Protein AF-R2QFL6-F1 (afdb_monomer_lite)

Radius of gyration: 24.76 Å; chains: 1; bounding box: 66×31×47 Å

pLDDT: mean 70.17, std 22.43, range [35.88, 96.56]

Structure (mmCIF, N/CA/C/O backbone):
data_AF-R2QFL6-F1
#
_entry.id   AF-R2QFL6-F1
#
loop_
_atom_site.group_PDB
_atom_site.id
_atom_site.type_symbol
_atom_site.label_atom_id
_atom_site.label_alt_id
_atom_site.label_comp_id
_atom_site.label_asym_id
_atom_site.label_entity_id
_atom_site.label_seq_id
_atom_site.pdbx_PDB_ins_code
_atom_site.Cartn_x
_atom_site.Cartn_y
_atom_site.Cartn_z
_atom_site.occupancy
_atom_site.B_iso_or_equiv
_atom_site.auth_seq_id
_atom_site.auth_comp_id
_atom_site.auth_asym_id
_atom_site.auth_atom_id
_atom_site.pdbx_PDB_model_num
ATOM 1 N N . MET A 1 1 ? -48.589 -0.051 27.372 1.00 37.81 1 MET A N 1
ATOM 2 C CA . MET A 1 1 ? -49.138 -1.412 27.566 1.00 37.81 1 MET A CA 1
ATOM 3 C C . MET A 1 1 ? -49.674 -1.861 26.213 1.00 37.81 1 MET A C 1
ATOM 5 O O . MET A 1 1 ? -50.401 -1.051 25.654 1.00 37.81 1 MET A O 1
ATOM 9 N N . GLY A 1 2 ? -49.384 -3.031 25.628 1.00 37.78 2 GLY A N 1
ATOM 10 C CA . GLY A 1 2 ? -48.258 -3.995 25.749 1.00 37.78 2 GLY A CA 1
ATOM 11 C C . GLY A 1 2 ? -47.450 -4.004 24.422 1.00 37.78 2 GLY A C 1
ATOM 12 O O . GLY A 1 2 ? -47.737 -3.151 23.591 1.00 37.78 2 GLY A O 1
ATOM 13 N N . GLN A 1 3 ? -46.341 -4.732 24.206 1.00 39.25 3 GLN A N 1
ATOM 14 C CA . GLN A 1 3 ? -46.193 -6.212 24.118 1.00 39.25 3 GLN A CA 1
ATOM 15 C C . GLN A 1 3 ? -47.078 -6.789 22.978 1.00 39.25 3 GLN A C 1
ATOM 17 O O . GLN A 1 3 ? -48.189 -6.298 22.801 1.00 39.25 3 GLN A O 1
ATOM 22 N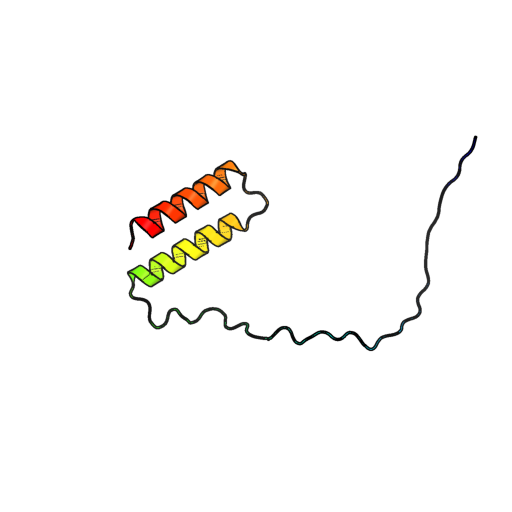 N . GLU A 1 4 ? -46.656 -7.695 22.081 1.00 44.72 4 GLU A N 1
ATOM 23 C CA . GLU A 1 4 ? -45.560 -8.696 22.030 1.00 44.72 4 GLU A CA 1
ATOM 24 C C . GLU A 1 4 ? -45.271 -9.104 20.541 1.00 44.72 4 GLU A C 1
ATOM 26 O O . GLU A 1 4 ? -46.156 -8.965 19.701 1.00 44.72 4 GLU A O 1
ATOM 31 N N . SER A 1 5 ? -44.008 -9.259 20.099 1.00 46.50 5 SER A N 1
ATOM 32 C CA . SER A 1 5 ? -43.214 -10.505 19.858 1.00 46.50 5 SER A CA 1
ATOM 33 C C . SER A 1 5 ? -43.548 -11.367 18.616 1.00 46.50 5 SER A C 1
ATOM 35 O O . SER A 1 5 ? -44.690 -11.763 18.452 1.00 46.50 5 SER A O 1
ATOM 37 N N . GLU A 1 6 ? -42.499 -11.649 17.811 1.00 47.66 6 GLU A N 1
ATOM 38 C CA . GLU A 1 6 ? -42.052 -12.929 17.168 1.00 47.66 6 GLU A CA 1
ATOM 39 C C . GLU A 1 6 ? -43.093 -13.914 16.530 1.00 47.66 6 GLU A C 1
ATOM 41 O O . GLU A 1 6 ? -44.242 -13.969 16.932 1.00 47.66 6 GLU A O 1
ATOM 46 N N . THR A 1 7 ? -42.824 -14.743 15.500 1.00 35.88 7 THR A N 1
ATOM 47 C CA . THR A 1 7 ? -41.573 -15.381 15.019 1.00 35.88 7 THR A CA 1
ATOM 48 C C . THR A 1 7 ? -41.685 -15.881 13.546 1.00 35.88 7 THR A C 1
ATOM 50 O O . THR A 1 7 ? -42.743 -16.334 13.132 1.00 35.88 7 THR A O 1
ATOM 53 N N . GLU A 1 8 ? -40.564 -15.859 12.809 1.00 39.72 8 GLU A N 1
ATOM 54 C CA . GLU A 1 8 ? -40.005 -16.888 11.879 1.00 39.72 8 GLU A CA 1
ATOM 55 C C . GLU A 1 8 ? -40.738 -17.637 10.714 1.00 39.72 8 GLU A C 1
ATOM 57 O O . GLU A 1 8 ? -41.854 -18.127 10.819 1.00 39.72 8 GLU A O 1
ATOM 62 N N . GLN A 1 9 ? -39.910 -17.892 9.672 1.00 39.38 9 GLN A N 1
ATOM 63 C CA . GLN A 1 9 ? -39.866 -19.015 8.694 1.00 39.38 9 GLN A CA 1
ATOM 64 C C . GLN A 1 9 ? -40.805 -19.059 7.442 1.00 39.38 9 GLN A C 1
ATOM 66 O O . GLN A 1 9 ? -41.888 -19.627 7.477 1.00 39.38 9 GLN A O 1
ATOM 71 N N . GLU A 1 10 ? -40.249 -18.610 6.290 1.00 37.41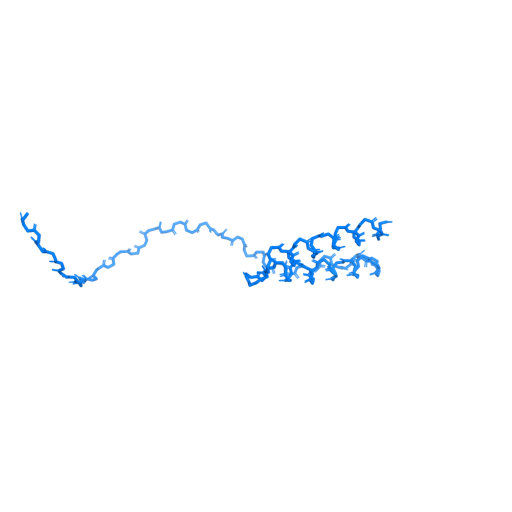 10 GLU A N 1
ATOM 72 C CA . GLU A 1 10 ? -40.286 -19.230 4.921 1.00 37.41 10 GLU A CA 1
ATOM 73 C C . GLU A 1 10 ? -41.665 -19.440 4.188 1.00 37.41 10 GLU A C 1
ATOM 75 O O . GLU A 1 10 ? -42.661 -18.866 4.615 1.00 37.41 10 GLU A O 1
ATOM 80 N N . VAL A 1 11 ? -41.861 -20.081 3.006 1.00 39.91 11 VAL A N 1
ATOM 81 C CA . VAL A 1 11 ? -41.087 -21.052 2.171 1.00 39.91 11 VAL A CA 1
ATOM 82 C C . VAL A 1 11 ? -41.040 -20.716 0.650 1.00 39.91 11 VAL A C 1
ATOM 84 O O . VAL A 1 11 ? -42.080 -20.463 0.039 1.00 39.91 11 VAL A O 1
ATOM 87 N N . ALA A 1 12 ? -39.848 -20.827 0.035 1.00 42.34 12 ALA A N 1
ATOM 88 C CA . ALA A 1 12 ? -39.479 -20.893 -1.401 1.00 42.34 12 ALA A CA 1
ATOM 89 C C . ALA A 1 12 ? -40.563 -20.878 -2.515 1.00 42.34 12 ALA A C 1
ATOM 91 O O . ALA A 1 12 ? -41.356 -21.817 -2.610 1.00 42.34 12 ALA A O 1
ATOM 92 N N . LYS A 1 13 ? -40.411 -19.967 -3.509 1.00 46.09 13 LYS A N 1
ATOM 93 C CA . LYS A 1 13 ? -40.554 -20.223 -4.976 1.00 46.09 13 LYS A CA 1
ATOM 94 C C . LYS A 1 13 ? -39.650 -19.286 -5.803 1.00 46.09 13 LYS A C 1
ATOM 96 O O . LYS A 1 13 ? -39.721 -18.072 -5.646 1.00 46.09 13 LYS A O 1
ATOM 101 N N . SER A 1 14 ? -38.836 -19.840 -6.704 1.00 44.78 14 SER A N 1
ATOM 102 C CA . SER A 1 14 ? -37.921 -19.085 -7.581 1.00 44.78 14 SER A CA 1
ATOM 103 C C . SER A 1 14 ? -38.650 -18.284 -8.669 1.00 44.78 14 SER A C 1
ATOM 105 O O . SER A 1 14 ? -39.669 -18.740 -9.190 1.00 44.78 14 SER A O 1
ATOM 107 N N . PRO A 1 15 ? -38.060 -17.160 -9.105 1.00 44.31 15 PRO A N 1
ATOM 108 C CA . PRO A 1 15 ? -37.777 -17.010 -10.534 1.00 44.31 15 PRO A CA 1
ATOM 109 C C . PRO A 1 15 ? -36.331 -16.547 -10.793 1.00 44.31 15 PRO A C 1
ATOM 111 O O . PRO A 1 15 ? -35.843 -15.601 -10.178 1.00 44.31 15 PRO A O 1
ATOM 114 N N . ILE A 1 16 ? -35.653 -17.223 -11.722 1.00 51.09 16 ILE A N 1
ATOM 115 C CA . ILE A 1 16 ? -34.373 -16.787 -12.306 1.00 51.09 16 ILE A CA 1
ATOM 116 C C . ILE A 1 16 ? -34.698 -16.037 -13.615 1.00 51.09 16 ILE A C 1
ATOM 118 O O . ILE A 1 16 ? -35.807 -16.166 -14.123 1.00 51.09 16 ILE A O 1
ATOM 122 N N . GLU A 1 17 ? -33.722 -15.297 -14.154 1.00 43.03 17 GLU A N 1
ATOM 123 C CA . GLU A 1 17 ? -33.773 -14.501 -15.397 1.00 43.03 17 GLU A CA 1
ATOM 124 C C . GLU A 1 17 ? -34.499 -13.148 -15.214 1.00 43.03 17 GLU A C 1
ATOM 126 O O . GLU A 1 17 ? -35.717 -13.044 -15.245 1.00 43.03 17 GLU A O 1
ATOM 131 N N . ASN A 1 18 ? -33.803 -12.027 -15.009 1.00 46.84 18 ASN A N 1
ATOM 132 C CA . ASN A 1 18 ? -32.742 -11.566 -15.902 1.00 46.84 18 ASN A CA 1
ATOM 133 C C . ASN A 1 18 ? -31.723 -10.665 -15.170 1.00 46.84 18 ASN A C 1
ATOM 135 O O . ASN A 1 18 ? -31.736 -9.438 -15.302 1.00 46.84 18 ASN A O 1
ATOM 139 N N . THR A 1 19 ? -30.828 -11.264 -14.377 1.00 45.16 19 THR A N 1
ATOM 140 C CA . THR A 1 19 ? -29.677 -10.540 -13.821 1.00 45.16 19 THR A CA 1
ATOM 141 C C . THR A 1 19 ? -28.732 -10.186 -14.962 1.00 45.16 19 THR A C 1
ATOM 143 O O . THR A 1 19 ? -27.952 -11.024 -15.410 1.00 45.16 19 THR A O 1
ATOM 146 N N . GLN A 1 20 ? -28.767 -8.928 -1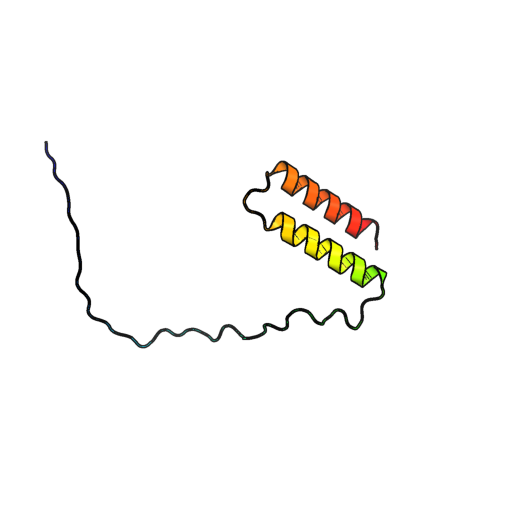5.405 1.00 48.41 20 GLN A N 1
ATOM 147 C CA . GLN A 1 20 ? -27.726 -8.355 -16.253 1.00 48.41 20 GLN A CA 1
ATOM 148 C C . GLN A 1 20 ? -26.446 -8.180 -15.422 1.00 48.41 20 GLN A C 1
ATOM 150 O O . GLN A 1 20 ? -26.064 -7.074 -15.042 1.00 48.41 20 GLN A O 1
ATOM 155 N N . VAL A 1 21 ? -25.775 -9.299 -15.134 1.00 46.84 21 VAL A N 1
ATOM 156 C CA . VAL A 1 21 ? -24.345 -9.294 -14.842 1.00 46.84 21 VAL A CA 1
ATOM 157 C C . VAL A 1 21 ? -23.662 -8.787 -16.103 1.00 46.84 21 VAL A C 1
ATOM 159 O O . VAL A 1 21 ? -23.462 -9.525 -17.066 1.00 46.84 21 VAL A O 1
ATOM 162 N N . ALA A 1 22 ? -23.339 -7.493 -16.110 1.00 50.16 22 ALA A N 1
ATOM 163 C CA . ALA A 1 22 ? -22.335 -6.982 -17.024 1.00 50.16 22 ALA A CA 1
ATOM 164 C C . ALA A 1 22 ? -21.101 -7.888 -16.887 1.00 50.16 22 ALA A C 1
ATOM 166 O O . ALA A 1 22 ? -20.734 -8.211 -15.750 1.00 50.16 22 ALA A O 1
ATOM 167 N N . PRO A 1 23 ? -20.476 -8.330 -17.992 1.00 49.78 23 PRO A N 1
ATOM 168 C CA . PRO A 1 23 ? -19.255 -9.102 -17.891 1.00 49.78 23 PRO A CA 1
ATOM 169 C C . PRO A 1 23 ? -18.226 -8.229 -17.177 1.00 49.78 23 PRO A C 1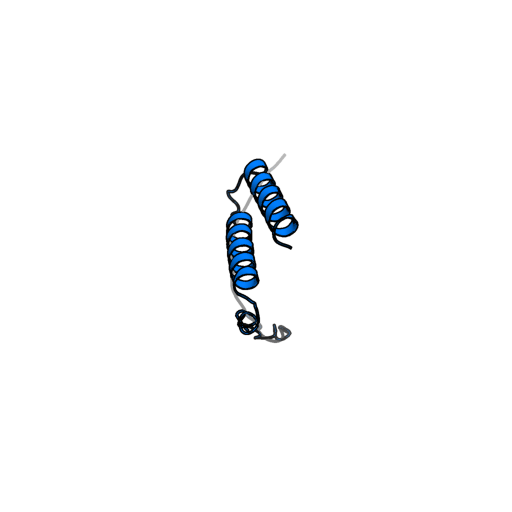
ATOM 171 O O . PRO A 1 23 ? -17.732 -7.251 -17.740 1.00 49.78 23 PRO A O 1
ATOM 174 N N . VAL A 1 24 ? -17.917 -8.581 -15.925 1.00 55.53 24 VAL A N 1
ATOM 175 C CA . VAL A 1 24 ? -16.653 -8.187 -15.309 1.00 55.53 24 VAL A CA 1
ATOM 176 C C . VAL A 1 24 ? -15.602 -8.683 -16.294 1.00 55.53 24 VAL A C 1
ATOM 178 O O . VAL A 1 24 ? -15.572 -9.891 -16.544 1.00 55.53 24 VAL A O 1
ATOM 181 N N . PRO A 1 25 ? -14.818 -7.799 -16.936 1.00 52.09 25 PRO A N 1
ATOM 182 C CA . PRO A 1 25 ? -13.836 -8.260 -17.893 1.00 52.09 25 PRO A CA 1
ATOM 183 C C . PRO A 1 25 ? -12.891 -9.198 -17.152 1.00 52.09 25 PRO A C 1
ATOM 185 O O . PRO A 1 25 ? -12.275 -8.808 -16.159 1.00 52.09 25 PRO A O 1
ATOM 188 N N . GLU A 1 26 ? -12.796 -10.433 -17.643 1.00 54.81 26 GLU A N 1
ATOM 189 C CA . GLU A 1 26 ? -11.828 -11.441 -17.213 1.00 54.81 26 GLU A CA 1
ATOM 190 C C . GLU A 1 26 ? -10.432 -11.020 -17.694 1.00 54.81 26 GLU A C 1
ATOM 192 O O . GLU A 1 26 ? -9.773 -11.667 -18.498 1.00 54.81 26 GLU A O 1
ATOM 197 N N . ASN A 1 27 ? -9.984 -9.864 -17.212 1.00 51.47 27 ASN A N 1
ATOM 198 C CA . ASN A 1 27 ? -8.615 -9.411 -17.303 1.00 51.47 27 ASN A CA 1
ATOM 199 C C . ASN A 1 27 ? -7.962 -9.669 -15.946 1.00 51.47 27 ASN A C 1
ATOM 201 O O . ASN A 1 27 ? -7.543 -8.763 -15.230 1.00 51.47 27 ASN A O 1
ATOM 205 N N . VAL A 1 28 ? -7.860 -10.955 -15.607 1.00 53.06 28 VAL A N 1
ATOM 206 C CA . VAL A 1 28 ? -6.847 -11.429 -14.660 1.00 53.06 28 VAL A CA 1
ATOM 207 C C . VAL A 1 28 ? -5.517 -11.547 -15.418 1.00 53.06 28 VAL A C 1
ATOM 209 O O . VAL A 1 28 ? -4.834 -12.568 -15.365 1.00 53.06 28 VAL A O 1
ATOM 212 N N . GLU A 1 29 ? -5.124 -10.483 -16.132 1.00 49.66 29 GLU A N 1
ATOM 213 C CA . GLU A 1 29 ? -3.721 -10.289 -16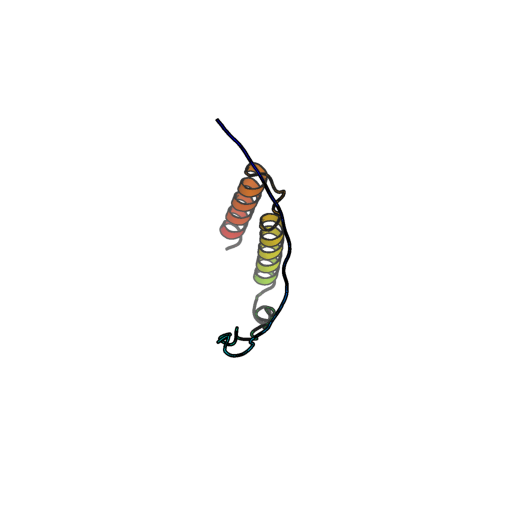.482 1.00 49.66 29 GLU A CA 1
ATOM 214 C C . GLU A 1 29 ? -3.000 -9.954 -15.181 1.00 49.66 29 GLU A C 1
ATOM 216 O O . GLU A 1 29 ? -2.879 -8.801 -14.760 1.00 49.66 29 GLU A O 1
ATOM 221 N N . ALA A 1 30 ? -2.556 -11.011 -14.505 1.00 53.81 30 ALA A N 1
ATOM 222 C CA . ALA A 1 30 ? -1.778 -10.953 -13.284 1.00 53.81 30 ALA A CA 1
ATOM 223 C C . ALA A 1 30 ? -0.367 -10.396 -13.557 1.00 53.81 30 ALA A C 1
ATOM 225 O O . ALA A 1 30 ? 0.631 -11.095 -13.430 1.00 53.81 30 ALA A O 1
ATOM 226 N N . ALA A 1 31 ? -0.300 -9.105 -13.885 1.00 54.22 31 ALA A N 1
ATOM 227 C CA . ALA A 1 31 ? 0.862 -8.234 -13.766 1.00 54.22 31 ALA A CA 1
ATOM 228 C C . ALA A 1 31 ? 2.196 -8.780 -14.327 1.00 54.22 31 ALA A C 1
ATOM 230 O O . ALA A 1 31 ? 3.216 -8.710 -13.638 1.00 54.22 31 ALA A O 1
ATOM 231 N N . ASP A 1 32 ? 2.230 -9.211 -15.595 1.00 47.19 32 ASP A N 1
ATOM 232 C CA . ASP A 1 32 ? 3.494 -9.511 -16.303 1.00 47.19 32 ASP A CA 1
ATOM 233 C C . ASP A 1 32 ? 4.157 -8.261 -16.936 1.00 47.19 32 ASP A C 1
ATOM 235 O O . ASP A 1 32 ? 5.040 -8.327 -17.787 1.00 47.19 32 ASP A O 1
ATOM 239 N N . THR A 1 33 ? 3.806 -7.061 -16.464 1.00 54.19 33 THR A N 1
ATOM 240 C CA . THR A 1 33 ? 4.427 -5.792 -16.896 1.00 54.19 33 THR A CA 1
ATOM 241 C C . THR A 1 33 ? 5.867 -5.600 -16.388 1.00 54.19 33 THR A C 1
ATOM 243 O O . THR A 1 33 ? 6.477 -4.554 -16.607 1.00 54.19 33 THR A O 1
ATOM 246 N N . VAL A 1 34 ? 6.454 -6.610 -15.736 1.00 58.09 34 VAL A N 1
ATOM 247 C CA . VAL A 1 34 ? 7.826 -6.584 -15.194 1.00 58.09 34 VAL A CA 1
ATOM 248 C C . VAL A 1 34 ? 8.887 -6.919 -16.262 1.00 58.09 34 VAL A C 1
ATOM 250 O O . VAL A 1 34 ? 10.080 -6.805 -15.994 1.00 58.09 34 VAL A O 1
ATOM 253 N N . SER A 1 35 ? 8.489 -7.243 -17.499 1.00 49.78 35 SER A N 1
ATOM 254 C CA . SER A 1 35 ? 9.407 -7.607 -18.599 1.00 49.78 35 SER A CA 1
ATOM 255 C C . SER A 1 35 ? 10.268 -6.446 -19.160 1.00 49.78 35 SER A C 1
ATOM 257 O O . SER A 1 35 ? 11.081 -6.645 -20.058 1.00 49.78 35 SER A O 1
ATOM 259 N N . GLY A 1 36 ? 10.132 -5.223 -18.625 1.00 53.72 36 GLY A N 1
ATOM 260 C CA . GLY A 1 36 ? 10.927 -4.048 -19.030 1.00 53.72 36 GLY A CA 1
ATOM 261 C C . GLY A 1 36 ? 11.534 -3.225 -17.886 1.00 53.72 36 GLY A C 1
ATOM 262 O O . GLY A 1 36 ? 12.162 -2.199 -18.140 1.00 53.72 36 GLY A O 1
ATOM 263 N N . ALA A 1 37 ? 11.352 -3.631 -16.626 1.00 57.16 37 ALA A N 1
ATOM 264 C CA . ALA A 1 37 ? 11.887 -2.891 -15.486 1.00 57.16 37 ALA A CA 1
ATOM 265 C C . ALA A 1 37 ? 13.348 -3.286 -15.208 1.00 57.16 37 ALA A C 1
ATOM 267 O O . ALA A 1 37 ? 13.623 -4.432 -14.846 1.00 57.16 37 ALA A O 1
ATOM 268 N N . SER A 1 38 ? 14.275 -2.325 -15.297 1.00 68.56 38 SER A N 1
ATOM 269 C CA . SER A 1 38 ? 15.644 -2.458 -14.767 1.00 68.56 38 SER A CA 1
ATOM 270 C C . SER A 1 38 ? 15.621 -2.975 -13.323 1.00 68.56 38 SER A C 1
ATOM 272 O O . SER A 1 38 ? 14.664 -2.695 -12.601 1.00 68.56 38 SER A O 1
ATOM 274 N N . THR A 1 39 ? 16.677 -3.658 -12.862 1.00 72.19 39 THR A N 1
ATOM 275 C CA . THR A 1 39 ? 16.737 -4.318 -11.536 1.00 72.19 39 THR A CA 1
ATOM 276 C C . THR A 1 39 ? 16.165 -3.461 -10.397 1.00 72.19 39 THR A C 1
ATOM 278 O O . THR A 1 39 ? 15.240 -3.900 -9.716 1.00 72.19 39 THR A O 1
ATOM 281 N N . ASN A 1 40 ? 16.583 -2.192 -10.301 1.00 77.31 40 ASN A N 1
ATOM 282 C CA . ASN A 1 40 ? 16.087 -1.239 -9.299 1.00 77.31 40 ASN A CA 1
ATOM 283 C C . ASN A 1 40 ? 14.558 -0.999 -9.368 1.00 77.31 40 ASN A C 1
ATOM 285 O O . ASN A 1 40 ? 13.879 -0.879 -8.352 1.00 77.31 40 ASN A O 1
ATOM 289 N N . GLY A 1 41 ? 13.981 -0.964 -10.573 1.00 81.44 41 GLY A N 1
ATOM 290 C CA . GLY A 1 41 ? 12.534 -0.853 -10.780 1.00 81.44 41 GLY A CA 1
ATOM 291 C C . GLY A 1 41 ? 11.774 -2.113 -10.357 1.00 81.44 41 GLY A C 1
ATOM 292 O O . GLY A 1 41 ? 10.677 -2.009 -9.806 1.00 81.44 41 GLY A O 1
ATOM 293 N N . ARG A 1 42 ? 12.369 -3.299 -10.544 1.00 86.44 42 ARG A N 1
ATOM 294 C CA . ARG A 1 42 ? 11.803 -4.576 -10.079 1.00 86.44 42 ARG A CA 1
ATOM 295 C C . ARG A 1 42 ? 11.807 -4.669 -8.552 1.00 86.44 42 ARG A C 1
ATOM 297 O O . ARG A 1 42 ? 10.784 -5.027 -7.973 1.00 86.44 42 ARG A O 1
ATOM 304 N N . GLU A 1 43 ? 12.904 -4.279 -7.906 1.00 87.06 43 GLU A N 1
ATOM 305 C CA . GLU A 1 43 ? 13.014 -4.205 -6.441 1.00 87.06 43 GLU A CA 1
ATOM 306 C C . GLU A 1 43 ? 12.027 -3.185 -5.852 1.00 87.06 43 GLU A C 1
ATOM 308 O O . GLU A 1 43 ? 11.268 -3.506 -4.932 1.00 87.06 43 GLU A O 1
ATOM 313 N N . ARG A 1 44 ? 11.931 -1.988 -6.453 1.00 87.19 44 ARG A N 1
ATOM 314 C CA . ARG A 1 44 ? 10.947 -0.968 -6.055 1.00 87.19 44 ARG A CA 1
ATOM 315 C C . ARG A 1 44 ? 9.505 -1.452 -6.236 1.00 87.19 44 ARG A C 1
ATOM 317 O O . ARG A 1 44 ? 8.639 -1.101 -5.434 1.00 87.19 44 ARG A O 1
ATOM 324 N N . GLY A 1 45 ? 9.234 -2.264 -7.258 1.00 89.44 45 GLY A N 1
ATOM 325 C CA . GLY A 1 45 ? 7.943 -2.924 -7.465 1.00 89.44 45 GLY A CA 1
ATOM 326 C C . GLY A 1 45 ? 7.616 -3.942 -6.369 1.00 89.44 45 GLY A C 1
ATOM 327 O O . GLY A 1 45 ? 6.524 -3.896 -5.803 1.00 89.44 45 GLY A O 1
ATOM 328 N N . GLN A 1 46 ? 8.571 -4.810 -6.016 1.00 91.69 46 GLN A N 1
ATOM 329 C CA . GLN A 1 46 ? 8.408 -5.805 -4.950 1.00 91.69 46 GLN A CA 1
ATOM 330 C C . GLN A 1 46 ? 8.139 -5.150 -3.591 1.00 91.69 46 GLN A C 1
ATOM 332 O O . GLN A 1 46 ? 7.146 -5.487 -2.951 1.00 91.69 46 GLN A O 1
ATOM 337 N N . LYS A 1 47 ? 8.935 -4.149 -3.187 1.00 91.44 47 LYS A N 1
ATOM 338 C CA . LYS A 1 47 ? 8.709 -3.433 -1.919 1.00 91.44 47 LYS A CA 1
ATOM 339 C C . LYS A 1 47 ? 7.364 -2.700 -1.878 1.00 91.44 47 LYS A C 1
ATOM 341 O O . LYS A 1 47 ? 6.665 -2.746 -0.871 1.00 91.44 47 LYS A O 1
ATOM 346 N N . ASN A 1 48 ? 6.930 -2.098 -2.990 1.00 91.31 48 ASN A N 1
ATOM 347 C CA . ASN A 1 48 ? 5.591 -1.502 -3.068 1.00 91.31 48 ASN A CA 1
ATOM 348 C C . ASN A 1 48 ? 4.448 -2.525 -2.952 1.00 91.31 48 ASN A C 1
ATOM 350 O O . ASN A 1 48 ? 3.402 -2.165 -2.408 1.00 91.31 48 ASN A O 1
ATOM 354 N N . ARG A 1 49 ? 4.626 -3.762 -3.441 1.00 93.19 49 ARG A N 1
ATOM 355 C CA . ARG A 1 49 ? 3.661 -4.856 -3.243 1.00 93.19 49 ARG A CA 1
ATOM 356 C C . ARG A 1 49 ? 3.624 -5.286 -1.773 1.00 93.19 49 ARG A C 1
ATOM 358 O O . ARG A 1 49 ? 2.553 -5.232 -1.184 1.00 93.19 49 ARG A O 1
ATOM 365 N N . GLU A 1 50 ? 4.781 -5.549 -1.172 1.00 94.69 50 GLU A N 1
ATOM 366 C CA . GLU A 1 50 ? 4.918 -5.974 0.231 1.00 94.69 50 GLU A CA 1
ATOM 367 C C . GLU A 1 50 ? 4.270 -4.980 1.218 1.00 94.69 50 GLU A C 1
ATOM 369 O O . GLU A 1 50 ? 3.551 -5.379 2.135 1.00 94.69 50 GLU A O 1
ATOM 374 N N . TRP A 1 51 ? 4.447 -3.667 1.016 1.00 94.88 51 TRP A N 1
ATOM 375 C CA . TRP A 1 51 ? 3.742 -2.659 1.820 1.00 94.88 51 TRP A CA 1
ATOM 376 C C . TRP A 1 51 ? 2.240 -2.585 1.520 1.00 94.88 51 TRP A C 1
ATOM 378 O O . TRP A 1 51 ? 1.464 -2.287 2.422 1.00 94.88 51 TRP A O 1
ATOM 388 N N . ASN A 1 52 ? 1.794 -2.822 0.281 1.00 93.44 52 ASN A N 1
ATOM 389 C CA . ASN A 1 52 ? 0.357 -2.871 -0.024 1.00 93.44 52 ASN A CA 1
ATOM 390 C C . ASN A 1 52 ? -0.325 -4.069 0.649 1.00 93.44 52 ASN A C 1
ATOM 392 O O . ASN A 1 52 ? -1.453 -3.925 1.105 1.00 93.44 52 ASN A O 1
ATOM 396 N N . GLU A 1 53 ? 0.352 -5.216 0.727 1.00 95.38 53 GLU A N 1
ATOM 397 C CA . GLU A 1 53 ? -0.142 -6.415 1.412 1.00 95.38 53 GLU A CA 1
ATOM 398 C C . GLU A 1 53 ? -0.301 -6.154 2.917 1.00 95.38 53 GLU A C 1
ATOM 400 O O . GLU A 1 53 ? -1.380 -6.377 3.458 1.00 95.38 53 GLU A O 1
ATOM 405 N N . GLN A 1 54 ? 0.702 -5.549 3.567 1.00 94.06 54 GLN A N 1
ATOM 406 C CA . GLN A 1 54 ? 0.603 -5.126 4.974 1.00 94.06 54 GLN A CA 1
ATOM 407 C C . GLN A 1 54 ? -0.506 -4.082 5.202 1.00 94.06 54 GLN A C 1
ATOM 409 O O . GLN A 1 54 ? -1.267 -4.172 6.160 1.00 94.06 54 GLN A O 1
ATOM 414 N N . LEU A 1 55 ? -0.656 -3.102 4.302 1.00 94.12 55 LEU A N 1
ATOM 415 C CA . LEU A 1 55 ? -1.755 -2.127 4.357 1.00 94.12 55 LEU A CA 1
ATOM 416 C C . LEU A 1 55 ? -3.129 -2.749 4.040 1.00 94.12 55 LEU A C 1
ATOM 418 O O . LEU A 1 55 ? -4.155 -2.111 4.295 1.00 94.12 55 LEU A O 1
ATOM 422 N N . GLY A 1 56 ? -3.172 -3.966 3.501 1.00 93.00 56 GLY A N 1
ATOM 423 C CA . GLY A 1 56 ? -4.389 -4.751 3.322 1.00 93.00 56 GLY A CA 1
ATOM 424 C C . GLY A 1 56 ? -4.896 -5.398 4.612 1.00 93.00 56 GLY A C 1
ATOM 425 O O . GLY A 1 56 ? -6.076 -5.729 4.679 1.00 93.00 56 GLY A O 1
ATOM 426 N N . ASP A 1 57 ? -4.052 -5.539 5.642 1.00 94.62 57 ASP A N 1
ATOM 427 C CA . ASP A 1 57 ? -4.433 -6.188 6.899 1.00 94.62 57 ASP A CA 1
ATOM 428 C C . ASP A 1 57 ? -5.458 -5.330 7.682 1.00 94.62 57 ASP A C 1
ATOM 430 O O . ASP A 1 57 ? -5.173 -4.167 8.013 1.00 94.62 57 ASP A O 1
ATOM 434 N N . PRO A 1 58 ? -6.663 -5.859 7.983 1.00 92.19 58 PRO A N 1
ATOM 435 C CA . PRO A 1 58 ? -7.668 -5.157 8.780 1.00 92.19 58 PRO A CA 1
ATOM 436 C C . PRO A 1 58 ? -7.310 -5.059 10.272 1.00 92.19 58 PRO A C 1
ATOM 438 O O . PRO A 1 58 ? -7.905 -4.240 10.969 1.00 92.19 58 PRO A O 1
ATOM 441 N N . ASN A 1 59 ? -6.362 -5.861 10.767 1.00 95.38 59 ASN A N 1
ATOM 442 C CA . ASN A 1 59 ? -5.911 -5.844 12.163 1.00 95.38 59 ASN A CA 1
ATOM 443 C C . ASN A 1 59 ? -4.818 -4.796 12.421 1.00 95.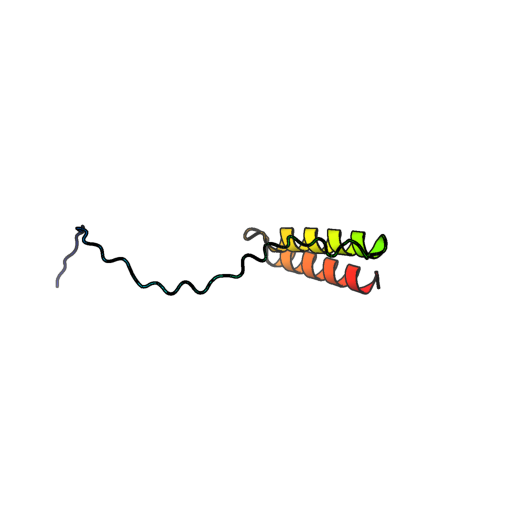38 59 ASN A C 1
ATOM 445 O O . ASN A 1 59 ? -4.511 -4.508 13.577 1.00 95.38 59 ASN A O 1
ATOM 449 N N . LEU A 1 60 ? -4.230 -4.234 11.360 1.00 93.69 60 LEU A N 1
ATOM 450 C CA . LEU A 1 60 ? -3.143 -3.266 11.458 1.00 93.69 60 LEU A CA 1
ATOM 451 C C . LEU A 1 60 ? -3.622 -1.984 12.153 1.00 93.69 60 LEU A C 1
ATOM 453 O O . LEU A 1 60 ? -4.582 -1.349 11.696 1.00 93.69 60 LEU A O 1
ATOM 457 N N . THR A 1 61 ? -2.941 -1.561 13.221 1.00 95.19 61 THR A N 1
ATOM 458 C CA . THR A 1 61 ? -3.340 -0.346 13.945 1.00 95.19 61 THR A CA 1
ATOM 459 C C . THR A 1 61 ? -3.200 0.902 13.061 1.00 95.19 61 THR A C 1
ATOM 461 O O . THR A 1 61 ? -2.406 0.921 12.110 1.00 95.19 61 THR A O 1
ATOM 464 N N . PRO A 1 62 ? -3.936 1.995 13.350 1.00 94.06 62 PRO A N 1
ATOM 465 C CA . PRO A 1 62 ? -3.787 3.247 12.611 1.00 94.06 62 PRO A CA 1
ATOM 466 C C . PRO A 1 62 ? -2.348 3.782 12.612 1.00 94.06 62 PRO A C 1
ATOM 468 O O . PRO A 1 62 ? -1.907 4.336 11.607 1.00 94.06 62 PRO A O 1
ATOM 471 N N . GLU A 1 63 ? -1.607 3.592 13.705 1.00 95.50 63 GLU A N 1
ATOM 472 C CA . GLU A 1 63 ? -0.218 4.039 13.856 1.00 95.50 63 GLU A CA 1
ATOM 473 C C . GLU A 1 63 ? 0.749 3.224 12.990 1.00 95.50 63 GLU A C 1
ATOM 475 O O . GLU A 1 63 ? 1.516 3.813 12.227 1.00 95.50 63 GLU A O 1
ATOM 480 N N . GLU A 1 64 ? 0.655 1.891 13.005 1.00 94.44 64 GLU A N 1
ATOM 481 C CA . GLU A 1 64 ? 1.425 1.016 12.106 1.00 94.44 64 GLU A CA 1
ATOM 482 C C . GLU A 1 64 ? 1.109 1.318 10.635 1.00 94.44 64 GLU A C 1
ATOM 484 O O . GLU A 1 64 ? 2.013 1.468 9.810 1.00 94.44 64 GLU A O 1
ATOM 489 N N . ARG A 1 65 ? -0.177 1.516 10.313 1.00 95.50 65 ARG A N 1
ATOM 490 C CA . ARG A 1 65 ? -0.644 1.905 8.976 1.00 95.50 65 ARG A CA 1
ATOM 491 C C . ARG A 1 65 ? -0.008 3.219 8.515 1.00 95.50 65 ARG A C 1
ATOM 493 O O . ARG A 1 65 ? 0.439 3.308 7.371 1.00 95.50 65 ARG A O 1
ATOM 500 N N . GLN A 1 66 ? 0.074 4.232 9.384 1.00 96.56 66 GLN A N 1
ATOM 501 C CA . GLN A 1 66 ? 0.774 5.484 9.069 1.00 96.56 66 GLN A CA 1
ATOM 502 C C . GLN A 1 66 ? 2.293 5.297 8.961 1.00 96.56 66 GLN A C 1
ATOM 504 O O . GLN A 1 66 ? 2.900 5.883 8.062 1.00 96.56 66 GLN A O 1
ATOM 509 N N . GLY A 1 67 ? 2.903 4.466 9.812 1.00 96.56 67 GLY A N 1
ATOM 510 C CA . GLY A 1 67 ? 4.325 4.122 9.745 1.00 96.56 67 GLY A CA 1
ATOM 511 C C . GLY A 1 67 ? 4.710 3.535 8.386 1.00 96.56 67 GLY A C 1
ATOM 512 O O . GLY A 1 67 ? 5.588 4.069 7.708 1.00 96.56 67 GLY A O 1
ATOM 513 N N . ILE A 1 68 ? 3.972 2.521 7.929 1.00 95.06 68 ILE A N 1
ATOM 514 C CA . ILE A 1 68 ? 4.176 1.877 6.623 1.00 95.06 68 ILE A CA 1
ATOM 515 C C . ILE A 1 68 ? 3.962 2.863 5.465 1.00 95.06 68 ILE A C 1
ATOM 517 O O . ILE A 1 68 ? 4.748 2.889 4.516 1.00 95.06 68 ILE A O 1
ATOM 521 N N . ILE A 1 69 ? 2.935 3.721 5.529 1.00 94.25 69 ILE A N 1
ATOM 522 C CA . ILE A 1 69 ? 2.699 4.756 4.506 1.00 94.25 69 ILE A CA 1
ATOM 523 C C . ILE A 1 69 ? 3.871 5.748 4.436 1.00 94.25 69 ILE A C 1
ATOM 525 O O . ILE A 1 69 ? 4.299 6.112 3.336 1.00 94.25 69 ILE A O 1
ATOM 529 N N . GLN A 1 70 ? 4.405 6.180 5.581 1.00 95.75 70 GLN A N 1
ATOM 530 C CA . GLN A 1 70 ? 5.547 7.097 5.655 1.00 95.75 70 GLN A CA 1
ATOM 531 C C . GLN A 1 70 ? 6.834 6.444 5.136 1.00 95.75 70 GLN A C 1
ATOM 533 O O . GLN A 1 70 ? 7.541 7.057 4.334 1.00 95.75 70 GLN A O 1
ATOM 538 N N . GLU A 1 71 ? 7.112 5.198 5.523 1.00 94.44 71 GLU A N 1
ATOM 539 C CA . GLU A 1 71 ? 8.275 4.435 5.059 1.00 94.44 71 GLU A CA 1
ATOM 540 C C . GLU A 1 71 ? 8.236 4.231 3.539 1.00 94.44 71 GLU A C 1
ATOM 542 O O . GLU A 1 71 ? 9.163 4.639 2.830 1.00 94.44 71 GLU A O 1
ATOM 547 N N . LYS A 1 72 ? 7.111 3.726 3.018 1.00 93.75 72 LYS A N 1
ATOM 548 C CA . LYS A 1 72 ? 6.852 3.577 1.580 1.00 93.75 72 LYS A CA 1
ATOM 549 C C . LYS A 1 72 ? 7.058 4.891 0.828 1.00 93.75 72 LYS A C 1
ATOM 551 O O . LYS A 1 72 ? 7.683 4.911 -0.235 1.00 93.75 72 LYS A O 1
ATOM 556 N N . LYS A 1 73 ? 6.548 6.005 1.361 1.00 92.31 73 LYS A N 1
ATOM 557 C CA . LYS A 1 73 ? 6.688 7.342 0.762 1.00 92.31 73 LYS A CA 1
ATOM 558 C C . LYS A 1 73 ? 8.141 7.822 0.756 1.00 92.31 73 LYS A C 1
ATOM 560 O O . LYS A 1 73 ? 8.579 8.385 -0.246 1.00 92.31 73 LYS A O 1
ATOM 565 N N . ASN A 1 74 ? 8.887 7.585 1.834 1.00 94.56 74 ASN A N 1
ATOM 566 C CA . ASN A 1 74 ? 10.301 7.942 1.938 1.00 94.56 74 ASN A CA 1
ATOM 567 C C . ASN A 1 74 ? 11.165 7.122 0.967 1.00 94.56 74 ASN A C 1
ATOM 569 O O . ASN A 1 74 ? 11.953 7.688 0.214 1.00 94.56 74 ASN A O 1
ATOM 573 N N . TYR A 1 75 ? 10.959 5.806 0.901 1.00 90.62 75 TYR A N 1
ATOM 574 C CA . TYR A 1 75 ? 11.686 4.933 -0.021 1.00 90.62 75 TYR A CA 1
ATOM 575 C C . TYR A 1 75 ? 11.425 5.279 -1.494 1.00 90.62 75 TYR A C 1
ATOM 577 O O . TYR A 1 75 ? 12.369 5.431 -2.264 1.00 90.62 75 TYR A O 1
ATOM 585 N N . ASN A 1 76 ? 10.164 5.489 -1.893 1.00 88.06 76 ASN A N 1
ATOM 586 C CA . ASN A 1 76 ? 9.844 5.881 -3.273 1.00 88.06 76 ASN A CA 1
ATOM 587 C C . ASN A 1 76 ? 10.358 7.288 -3.639 1.00 88.06 76 ASN A C 1
ATOM 589 O O . ASN A 1 76 ? 10.580 7.552 -4.818 1.00 88.06 76 ASN A O 1
ATOM 593 N N . ARG A 1 77 ? 10.550 8.185 -2.658 1.00 88.25 77 ARG A N 1
ATOM 594 C CA . ARG A 1 77 ? 11.178 9.501 -2.861 1.00 88.25 77 ARG A CA 1
ATOM 595 C C . ARG A 1 77 ? 12.695 9.396 -3.028 1.00 88.25 77 ARG A C 1
ATOM 597 O O . ARG A 1 77 ? 13.245 10.102 -3.862 1.00 88.25 77 ARG A O 1
ATOM 604 N N . ASN A 1 78 ? 13.351 8.564 -2.221 1.00 83.44 78 ASN A N 1
ATOM 605 C CA . ASN A 1 78 ? 14.813 8.475 -2.185 1.00 83.44 78 ASN A CA 1
ATOM 606 C C . ASN A 1 78 ? 15.383 7.519 -3.247 1.00 83.44 78 ASN A C 1
ATOM 608 O O . ASN A 1 78 ? 16.573 7.588 -3.535 1.00 83.44 78 ASN A O 1
ATOM 612 N N . ASN A 1 79 ? 14.552 6.640 -3.816 1.00 72.75 79 ASN A N 1
ATOM 613 C CA . ASN A 1 79 ? 14.916 5.699 -4.877 1.00 72.75 79 ASN A CA 1
ATOM 614 C C . ASN A 1 79 ? 14.264 6.104 -6.220 1.00 72.75 79 ASN A C 1
ATOM 616 O O . ASN A 1 79 ? 13.426 5.375 -6.775 1.00 72.75 79 ASN A O 1
ATOM 620 N N . HIS A 1 80 ? 14.587 7.319 -6.679 1.00 60.19 80 HIS A N 1
ATOM 621 C CA . HIS A 1 80 ? 14.071 7.954 -7.897 1.00 60.19 80 HIS A CA 1
ATOM 622 C C . HIS A 1 80 ? 15.217 8.443 -8.796 1.00 60.19 80 HIS A C 1
ATOM 624 O O . HIS A 1 80 ? 16.229 8.915 -8.240 1.00 60.19 80 HIS A O 1
#

Secondary structure (DSSP, 8-state):
--------------------------------GGGG--HHHHHHHHHHHHHHHHHH-TTS-HHHHHHHHHHHHHHHHH--

Sequence (80 aa):
MGQESETEQEVAKSPIENTQVAPVPENVEAADTVSGASTNGRERGQKNREWNEQLGDPNLTPEERQGIIQEKKNYNRNNH

Foldseek 3Di:
DDDDDDDDDDDDDDDDDDPPPPPPPPPPVVDPVCPPDDPLRVVLVVLVVVLVVVCPDPPQDPVNNVVSVVVNVVCVVVSD

Organism: NCBI:txid1158608